Protein AF-A0ABD1BGS8-F1 (afdb_monomer_lite)

Sequence (161 aa):
MELYRPSTEPATRSVSCGDFNLKSGRPKILPQASLSHQVKPFDIGKDIVKVYPKKGEIWALYKSGDSTKEEHDIVEVKEDYSNGEVLKAVALTAKGSSSLFMIQRKQGSNEGVIDIPKAEMSRFSHQIPAVKHEKRTTRLVEGGYWELDPEAIPCRTIVLD

pLDDT: mean 77.56, std 18.52, range [29.41, 95.0]

Structure (mmCIF, N/CA/C/O backbone):
data_AF-A0ABD1BGS8-F1
#
_entry.id   AF-A0ABD1BGS8-F1
#
loop_
_atom_site.group_PDB
_atom_site.id
_atom_site.type_symbol
_atom_site.label_atom_id
_atom_site.label_alt_id
_atom_site.label_comp_id
_atom_site.label_asym_id
_atom_site.label_entity_id
_atom_site.label_seq_id
_atom_site.pdbx_PDB_ins_code
_atom_site.Cartn_x
_atom_site.Cartn_y
_atom_site.Cartn_z
_atom_site.occupancy
_atom_site.B_iso_or_equiv
_atom_site.auth_seq_id
_atom_site.auth_comp_id
_atom_site.auth_asym_id
_atom_site.auth_atom_id
_atom_site.pdbx_PDB_model_num
ATOM 1 N N . MET A 1 1 ? 1.491 37.331 -18.568 1.00 37.12 1 MET A N 1
ATOM 2 C CA . MET A 1 1 ? 1.825 36.285 -17.581 1.00 37.12 1 MET A CA 1
ATOM 3 C C . MET A 1 1 ? 0.582 36.074 -16.743 1.00 37.12 1 MET A C 1
ATOM 5 O O . MET A 1 1 ? 0.297 36.908 -15.896 1.00 37.12 1 MET A O 1
ATOM 9 N N . GLU A 1 2 ? -0.216 35.055 -17.051 1.00 33.78 2 GLU A N 1
ATOM 10 C CA . GLU A 1 2 ? -1.368 34.718 -16.213 1.00 33.78 2 GLU A CA 1
ATOM 11 C C . GLU A 1 2 ? -0.895 33.840 -15.058 1.00 33.78 2 GLU A C 1
ATOM 13 O O . GLU A 1 2 ? -0.422 32.722 -15.254 1.00 33.78 2 GLU A O 1
ATOM 18 N N . LEU A 1 3 ? -0.967 34.391 -13.850 1.00 35.03 3 LEU A N 1
ATOM 19 C CA . LEU A 1 3 ? -0.719 33.665 -12.615 1.00 35.03 3 LEU A CA 1
ATOM 20 C C . LEU A 1 3 ? -1.985 32.867 -12.296 1.00 35.03 3 LEU A C 1
ATOM 22 O O . LEU A 1 3 ? -2.954 33.414 -11.768 1.00 35.03 3 LEU A O 1
ATOM 26 N N . TYR A 1 4 ? -1.996 31.582 -12.651 1.00 33.06 4 TYR A N 1
ATOM 27 C CA . TYR A 1 4 ? -3.046 30.671 -12.203 1.00 33.06 4 TYR A CA 1
ATOM 28 C C . TYR A 1 4 ? -3.023 30.598 -10.673 1.00 33.06 4 TYR A C 1
ATOM 30 O O . TYR A 1 4 ? -1.991 30.316 -10.063 1.00 33.06 4 TYR A O 1
ATOM 38 N N . ARG A 1 5 ? -4.171 30.881 -10.053 1.00 37.28 5 ARG A N 1
ATOM 39 C CA . ARG A 1 5 ? -4.361 30.727 -8.609 1.00 37.28 5 ARG A CA 1
ATOM 40 C C . ARG A 1 5 ? -4.265 29.241 -8.239 1.00 37.28 5 ARG A C 1
ATOM 42 O O . ARG A 1 5 ? -4.808 28.416 -8.978 1.00 37.28 5 ARG A O 1
ATOM 49 N N . PRO A 1 6 ? -3.631 28.883 -7.109 1.00 39.41 6 PRO A N 1
ATOM 50 C CA . PRO A 1 6 ? -3.681 27.518 -6.610 1.00 39.41 6 PRO A CA 1
ATOM 51 C C . PRO A 1 6 ? -5.138 27.149 -6.307 1.00 39.41 6 PRO A C 1
ATOM 53 O O . PRO A 1 6 ? -5.847 27.884 -5.615 1.00 39.41 6 PRO A O 1
ATOM 56 N N . SER A 1 7 ? -5.587 26.023 -6.866 1.00 39.41 7 SER A N 1
ATOM 57 C CA . SER A 1 7 ? -6.892 25.431 -6.567 1.00 39.41 7 SER A CA 1
ATOM 58 C C . SER A 1 7 ? -7.011 25.241 -5.055 1.00 39.41 7 SER A C 1
ATOM 60 O O . SER A 1 7 ? -6.258 24.469 -4.470 1.00 39.41 7 SER A O 1
ATOM 62 N N . THR A 1 8 ? -7.925 25.978 -4.424 1.00 45.88 8 THR A N 1
ATOM 63 C CA . THR A 1 8 ? -8.183 25.932 -2.973 1.00 45.88 8 THR A CA 1
ATOM 64 C C . THR A 1 8 ? -9.209 24.854 -2.604 1.00 45.88 8 THR A C 1
ATOM 66 O O . THR A 1 8 ? -9.662 24.793 -1.467 1.00 45.88 8 THR A O 1
ATOM 69 N N . GLU A 1 9 ? -9.585 23.989 -3.547 1.00 43.59 9 GLU A N 1
ATOM 70 C CA . GLU A 1 9 ? -10.425 22.833 -3.248 1.00 43.59 9 GLU A CA 1
ATOM 71 C C . GLU A 1 9 ? -9.575 21.773 -2.534 1.00 43.59 9 GLU A C 1
ATOM 73 O O . GLU A 1 9 ? -8.585 21.306 -3.113 1.00 43.59 9 GLU A O 1
ATOM 78 N N . PRO A 1 10 ? -9.910 21.369 -1.293 1.00 43.88 10 PRO A N 1
ATOM 79 C CA . PRO A 1 10 ? -9.274 20.216 -0.686 1.00 43.88 10 PRO A CA 1
ATOM 80 C C . PRO A 1 10 ? -9.630 19.008 -1.548 1.00 43.88 10 PRO A C 1
ATOM 82 O O . PRO A 1 10 ? -10.760 18.523 -1.522 1.00 43.88 10 PRO A O 1
ATOM 85 N N . ALA A 1 11 ? -8.670 18.528 -2.339 1.00 50.03 11 ALA A N 1
ATOM 86 C CA . ALA A 1 11 ? -8.798 17.254 -3.022 1.00 50.03 11 ALA A CA 1
ATOM 87 C C . ALA A 1 11 ? -9.062 16.196 -1.944 1.00 50.03 11 ALA A C 1
ATOM 89 O O . ALA A 1 11 ? -8.159 15.811 -1.197 1.00 50.03 11 ALA A O 1
ATOM 90 N N . THR A 1 12 ? -10.317 15.766 -1.815 1.00 57.59 12 THR A N 1
ATOM 91 C CA . THR A 1 12 ? -10.708 14.678 -0.921 1.00 57.59 12 THR A CA 1
ATOM 92 C C . THR A 1 12 ? -10.207 13.388 -1.555 1.00 57.59 12 THR A C 1
ATOM 94 O O . THR A 1 12 ? -10.921 12.676 -2.255 1.00 57.59 12 THR A O 1
ATOM 97 N N . ARG A 1 13 ? -8.907 13.127 -1.387 1.00 67.50 13 ARG A N 1
ATOM 98 C CA . ARG A 1 13 ? -8.281 11.890 -1.845 1.00 67.50 13 ARG A CA 1
ATOM 99 C C . ARG A 1 13 ? -8.977 10.723 -1.156 1.00 67.50 13 ARG A C 1
ATOM 101 O O . ARG A 1 13 ? -9.227 10.760 0.050 1.00 67.50 13 ARG A O 1
ATOM 108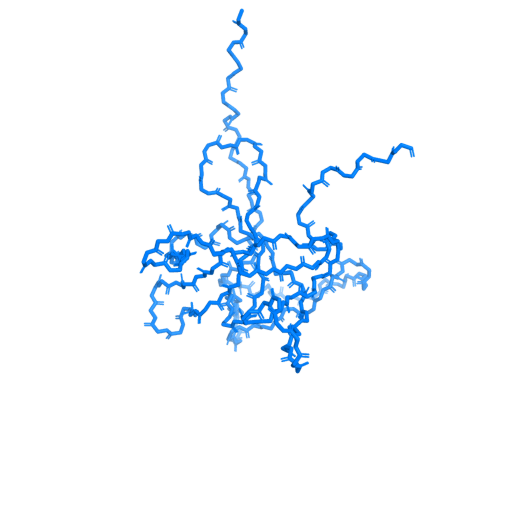 N N . SER A 1 14 ? -9.303 9.699 -1.938 1.00 71.19 14 SER A N 1
ATOM 109 C CA . SER A 1 14 ? -9.868 8.470 -1.388 1.00 71.19 14 SER A CA 1
ATOM 110 C C . SER A 1 14 ? -8.853 7.826 -0.443 1.00 71.19 14 SER A C 1
ATOM 112 O O . SER A 1 14 ? -7.660 7.796 -0.736 1.00 71.19 14 SER A O 1
ATOM 114 N N . VAL A 1 15 ? -9.326 7.346 0.707 1.00 82.44 15 VAL A N 1
ATOM 115 C CA . VAL A 1 15 ? -8.482 6.650 1.684 1.00 82.44 15 VAL A CA 1
ATOM 116 C C . VAL A 1 15 ? -8.335 5.196 1.251 1.00 82.44 15 VAL A C 1
ATOM 118 O O . VAL A 1 15 ? -9.323 4.463 1.210 1.00 82.44 15 VAL A O 1
ATOM 121 N N . SER A 1 16 ? -7.107 4.784 0.952 1.00 87.88 16 SER A N 1
ATOM 122 C CA . SER A 1 16 ? -6.820 3.460 0.379 1.00 87.88 16 SER A CA 1
ATOM 123 C C . SER A 1 16 ? -6.238 2.466 1.381 1.00 87.88 16 SER A C 1
ATOM 125 O O . SER A 1 16 ? -6.284 1.257 1.162 1.00 87.88 16 SER A O 1
ATOM 127 N N . CYS A 1 17 ? -5.727 2.962 2.506 1.00 90.50 17 CYS A N 1
ATOM 128 C CA . CYS A 1 17 ? -5.262 2.170 3.636 1.00 90.50 17 CYS A CA 1
ATOM 129 C C . CYS A 1 17 ? -5.507 2.931 4.949 1.00 90.50 17 CYS A C 1
ATOM 131 O O . CYS A 1 17 ? -5.553 4.161 4.956 1.00 90.50 17 CYS A O 1
ATOM 133 N N . GLY A 1 18 ? -5.666 2.203 6.050 1.00 91.50 18 GLY A N 1
ATOM 134 C CA . GLY A 1 18 ? -6.004 2.722 7.369 1.00 91.50 18 GLY A CA 1
ATOM 135 C C . GLY A 1 18 ? -6.950 1.795 8.131 1.00 91.50 18 GLY A C 1
ATOM 136 O O . GLY A 1 18 ? -7.105 0.613 7.805 1.00 91.50 18 GLY A O 1
ATOM 137 N N . ASP A 1 19 ? -7.603 2.360 9.142 1.00 92.19 19 ASP A N 1
ATOM 138 C CA . ASP A 1 19 ? -8.620 1.679 9.938 1.00 92.19 19 ASP A CA 1
ATOM 139 C C . ASP A 1 19 ? -10.012 1.986 9.371 1.00 92.19 19 ASP A C 1
ATOM 141 O O . ASP A 1 19 ? -10.473 3.130 9.364 1.00 92.19 19 ASP A O 1
ATOM 145 N N . PHE A 1 20 ? -10.698 0.951 8.893 1.00 90.94 20 PHE A N 1
ATOM 146 C CA . PHE A 1 20 ? -12.017 1.056 8.280 1.00 90.94 20 PHE A CA 1
ATOM 147 C C . PHE A 1 20 ? -13.085 0.539 9.240 1.00 90.94 20 PHE A C 1
ATOM 149 O O . PHE A 1 20 ? -13.089 -0.636 9.605 1.00 90.94 20 PHE A O 1
ATOM 156 N N . ASN A 1 21 ? -14.026 1.406 9.616 1.00 91.81 21 ASN A N 1
ATOM 157 C CA . ASN A 1 21 ? -15.198 1.000 10.389 1.00 91.81 21 ASN A CA 1
ATOM 158 C C . ASN A 1 21 ? -16.185 0.245 9.493 1.00 91.81 21 ASN A C 1
ATOM 160 O O . ASN A 1 21 ? -16.603 0.744 8.442 1.00 91.81 21 ASN A O 1
ATOM 164 N N . LEU A 1 22 ? -16.596 -0.941 9.930 1.00 87.81 22 LEU A N 1
ATOM 165 C CA . LEU A 1 22 ? -17.638 -1.711 9.271 1.00 87.81 22 LEU A CA 1
ATOM 166 C C . LEU A 1 22 ? -18.989 -1.046 9.522 1.00 87.81 22 LEU A C 1
ATOM 168 O O . LEU A 1 22 ? -19.406 -0.829 10.659 1.00 87.81 22 LEU A O 1
ATOM 172 N N . LYS A 1 23 ? -19.702 -0.724 8.441 1.00 86.44 23 LYS A N 1
ATOM 173 C CA . LYS A 1 23 ? -21.089 -0.274 8.556 1.00 86.44 23 LYS A CA 1
ATOM 174 C C . LYS A 1 23 ? -21.969 -1.467 8.909 1.00 86.44 23 LYS A C 1
ATOM 176 O O . LYS A 1 23 ? -21.911 -2.500 8.245 1.00 86.44 23 LYS A O 1
ATOM 181 N N . SER A 1 24 ? -22.818 -1.298 9.917 1.00 82.75 24 SER A N 1
ATOM 182 C CA . SER A 1 24 ? -23.880 -2.254 10.210 1.00 82.75 24 SER A CA 1
ATOM 183 C C . SER A 1 24 ? -24.943 -2.223 9.106 1.00 82.75 24 SER A C 1
ATOM 185 O O . SER A 1 24 ? -25.241 -1.177 8.526 1.00 82.75 24 SER A O 1
ATOM 187 N N . GLY A 1 25 ? -25.514 -3.386 8.792 1.00 84.06 25 GLY A N 1
ATOM 188 C CA . GLY A 1 25 ? -26.570 -3.524 7.789 1.00 84.06 25 GLY A CA 1
ATOM 189 C C . GLY A 1 25 ? -26.207 -4.466 6.645 1.00 84.06 25 GLY A C 1
ATOM 190 O O . GLY A 1 25 ? -25.294 -5.283 6.744 1.00 84.06 25 GLY A O 1
ATOM 191 N N . ARG A 1 26 ? -26.982 -4.392 5.557 1.00 85.62 26 ARG A N 1
ATOM 192 C CA . ARG A 1 26 ? -26.792 -5.269 4.396 1.00 85.62 26 ARG A CA 1
ATOM 193 C C . ARG A 1 26 ? -25.580 -4.811 3.575 1.00 85.62 26 ARG A C 1
ATOM 195 O O . ARG A 1 26 ? -25.499 -3.620 3.268 1.00 85.62 26 ARG A O 1
ATOM 202 N N . PRO A 1 27 ? -24.671 -5.724 3.187 1.00 85.50 27 PRO A N 1
ATOM 203 C CA . PRO A 1 27 ? -23.541 -5.369 2.343 1.00 85.50 27 PRO A CA 1
ATOM 204 C C . PRO A 1 27 ? -24.030 -4.879 0.978 1.00 85.50 27 PRO A C 1
ATOM 206 O O . PRO A 1 27 ? -24.986 -5.413 0.410 1.00 85.50 27 PRO A O 1
ATOM 209 N N . LYS A 1 28 ? -23.355 -3.861 0.439 1.00 88.81 28 LYS A N 1
ATOM 210 C CA . LYS A 1 28 ? -23.559 -3.442 -0.947 1.00 88.81 28 LYS A CA 1
ATOM 211 C C . LYS A 1 28 ? -22.896 -4.469 -1.858 1.00 88.81 28 LYS A C 1
ATOM 213 O O . LYS A 1 28 ? -21.695 -4.695 -1.754 1.00 88.81 28 LYS A O 1
ATOM 218 N N . ILE A 1 29 ? -23.673 -5.057 -2.760 1.00 89.06 29 ILE A N 1
ATOM 219 C CA . ILE A 1 29 ? -23.141 -5.952 -3.786 1.00 89.06 29 ILE A CA 1
ATOM 220 C C . ILE A 1 29 ? -22.606 -5.096 -4.933 1.00 89.06 29 ILE A C 1
ATOM 222 O O . ILE A 1 29 ? -23.324 -4.247 -5.463 1.00 89.06 29 ILE A O 1
ATOM 226 N N . LEU A 1 30 ? -21.336 -5.294 -5.277 1.00 88.19 30 LEU A N 1
ATOM 227 C CA . LEU A 1 30 ? -20.686 -4.645 -6.411 1.00 88.19 30 LEU A CA 1
ATOM 228 C C . LEU A 1 30 ? -20.492 -5.664 -7.543 1.00 88.19 30 LEU A C 1
ATOM 230 O O . LEU A 1 30 ? -20.261 -6.841 -7.254 1.00 88.19 30 LEU A O 1
ATOM 234 N N . PRO A 1 31 ? -20.573 -5.244 -8.817 1.00 91.06 31 PRO A N 1
ATOM 235 C CA . PRO A 1 31 ? -20.186 -6.093 -9.937 1.00 91.06 31 PRO A CA 1
ATOM 236 C C . PRO A 1 31 ? -18.715 -6.501 -9.825 1.00 91.06 31 PRO A C 1
ATOM 238 O O . PRO A 1 31 ? -17.874 -5.694 -9.435 1.00 91.06 31 PRO A O 1
ATOM 241 N N . GLN A 1 32 ? -18.388 -7.726 -10.239 1.00 85.06 32 GLN A N 1
ATOM 242 C CA . GLN A 1 32 ? -17.004 -8.211 -10.235 1.00 85.06 32 GLN A CA 1
ATOM 243 C C . GLN A 1 32 ? -16.079 -7.318 -11.077 1.00 85.06 32 GLN A C 1
ATOM 245 O O . GLN A 1 32 ? -14.968 -7.033 -10.656 1.00 85.06 32 GLN A O 1
ATOM 250 N N . ALA A 1 33 ? -16.567 -6.808 -12.212 1.00 85.25 33 ALA A N 1
ATOM 251 C CA . ALA A 1 33 ? -15.819 -5.899 -13.083 1.00 85.25 33 ALA A CA 1
ATOM 252 C C . ALA A 1 33 ? -15.493 -4.534 -12.441 1.00 85.25 33 ALA A C 1
ATOM 254 O O . ALA A 1 33 ? -14.729 -3.761 -13.002 1.00 85.25 33 ALA A O 1
ATOM 255 N N . SER A 1 34 ? -16.077 -4.209 -11.282 1.00 83.31 34 SER A N 1
ATOM 256 C CA . SER A 1 34 ? -15.755 -2.993 -10.524 1.00 83.31 34 SER A CA 1
ATOM 257 C C . SER A 1 34 ? -14.616 -3.194 -9.517 1.00 83.31 34 SER A C 1
ATOM 259 O O . SER A 1 34 ? -14.281 -2.257 -8.797 1.00 83.31 34 SER A O 1
ATOM 261 N N . LEU A 1 35 ? -14.059 -4.405 -9.419 1.00 81.75 35 LEU A N 1
ATOM 262 C CA . LEU A 1 35 ? -13.000 -4.767 -8.482 1.00 81.75 35 LEU A CA 1
ATOM 263 C C . LEU A 1 35 ? -11.783 -5.253 -9.272 1.00 81.75 35 LEU A C 1
ATOM 265 O O . LEU A 1 35 ? -11.904 -6.176 -10.070 1.00 81.75 35 LEU A O 1
ATOM 269 N N . SER A 1 36 ? -10.610 -4.670 -9.025 1.00 78.31 36 SER A N 1
ATOM 270 C CA . SER A 1 36 ? -9.364 -5.133 -9.651 1.00 78.31 36 SER A CA 1
ATOM 271 C C . SER A 1 36 ? -8.790 -6.353 -8.931 1.00 78.31 36 SER A C 1
ATOM 273 O O . SER A 1 36 ? -8.413 -7.340 -9.554 1.00 78.31 36 SER A O 1
ATOM 275 N N . HIS A 1 37 ? -8.750 -6.320 -7.598 1.00 84.88 37 HIS A N 1
ATOM 276 C CA . HIS A 1 37 ? -8.225 -7.408 -6.780 1.00 84.88 37 HIS A CA 1
ATOM 277 C C . HIS A 1 37 ? -8.810 -7.396 -5.364 1.00 84.88 37 HIS A C 1
ATOM 279 O O . HIS A 1 37 ? -9.380 -6.409 -4.896 1.00 84.88 37 HIS A O 1
ATOM 285 N N . GLN A 1 38 ? -8.653 -8.518 -4.663 1.00 86.00 38 GLN A N 1
ATOM 286 C CA . GLN A 1 38 ? -9.004 -8.629 -3.253 1.00 86.00 38 GLN A CA 1
ATOM 287 C C . GLN A 1 38 ? -7.837 -8.162 -2.377 1.00 86.00 38 GLN A C 1
ATOM 289 O O . GLN A 1 38 ? -6.762 -8.765 -2.393 1.00 86.00 38 GLN A O 1
ATOM 294 N N . VAL A 1 39 ? -8.071 -7.139 -1.555 1.00 85.62 39 VAL A N 1
ATOM 295 C CA . VAL A 1 39 ? -7.105 -6.693 -0.543 1.00 85.62 39 VAL A CA 1
ATOM 296 C C . VAL A 1 39 ? -7.065 -7.662 0.638 1.00 85.62 39 VAL A C 1
ATOM 298 O O . VAL A 1 39 ? -8.095 -8.183 1.078 1.00 85.62 39 VAL A O 1
ATOM 301 N N . LYS A 1 40 ? -5.869 -7.909 1.180 1.00 86.31 40 LYS A N 1
ATOM 302 C CA . LYS A 1 40 ? -5.689 -8.750 2.370 1.00 86.31 40 LYS A CA 1
ATOM 303 C C . LYS A 1 40 ? -5.585 -7.859 3.605 1.00 86.31 40 LYS A C 1
ATOM 305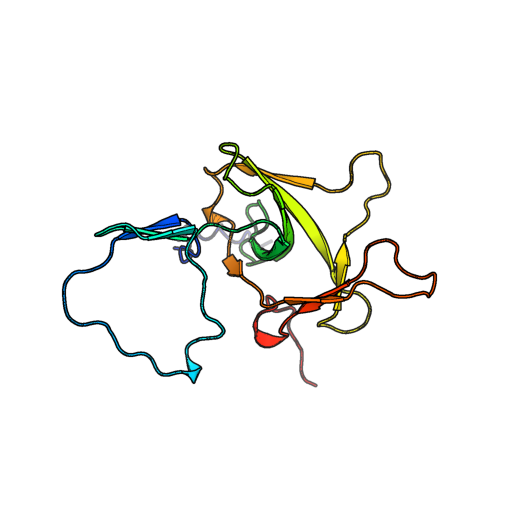 O O . LYS A 1 40 ? -4.532 -7.241 3.780 1.00 86.31 40 LYS A O 1
ATOM 310 N N . PRO A 1 41 ? -6.589 -7.827 4.495 1.00 87.00 41 PRO A N 1
ATOM 311 C CA . PRO A 1 41 ? -6.518 -7.001 5.693 1.00 87.00 41 PRO A CA 1
ATOM 312 C C . PRO A 1 41 ? -5.321 -7.394 6.560 1.00 87.00 41 PRO A C 1
ATOM 314 O O . PRO A 1 41 ? -4.874 -8.545 6.570 1.00 87.00 41 PRO A O 1
ATOM 317 N N . PHE A 1 42 ? -4.749 -6.406 7.234 1.00 86.06 42 PHE A N 1
ATOM 318 C CA . PHE A 1 42 ? -3.720 -6.602 8.246 1.00 86.06 42 PHE A CA 1
ATOM 319 C C . PHE A 1 42 ? -4.315 -7.270 9.488 1.00 86.06 42 PHE A C 1
ATOM 321 O O . PHE A 1 42 ? -3.733 -8.208 10.017 1.00 86.06 42 PHE A O 1
ATOM 328 N N . ASP A 1 43 ? -5.498 -6.814 9.898 1.00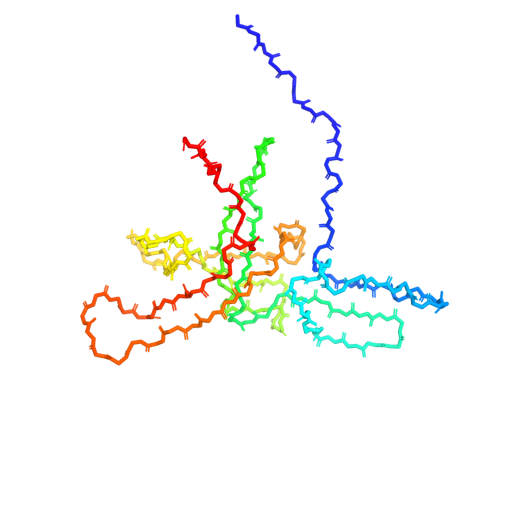 87.25 43 ASP A N 1
ATOM 329 C CA . ASP A 1 43 ? -6.225 -7.306 11.064 1.00 87.25 43 ASP A CA 1
ATOM 330 C C . ASP A 1 43 ? -7.737 -7.141 10.837 1.00 87.25 43 ASP A C 1
ATOM 332 O O . ASP A 1 43 ? -8.176 -6.182 10.192 1.00 87.25 43 ASP A O 1
ATOM 336 N N . ILE A 1 44 ? -8.530 -8.084 11.345 1.00 87.62 44 ILE A N 1
ATOM 337 C CA . ILE A 1 44 ? -9.994 -8.070 11.266 1.00 87.62 44 ILE A CA 1
ATOM 338 C C . ILE A 1 44 ? -10.527 -8.147 12.694 1.00 87.62 44 ILE A C 1
ATOM 340 O O . ILE A 1 44 ? -10.535 -9.207 13.317 1.00 87.62 44 ILE A O 1
ATOM 344 N N . GLY A 1 45 ? -10.986 -7.007 13.202 1.00 87.12 45 GLY A N 1
ATOM 345 C CA . GLY A 1 45 ? -11.723 -6.918 14.452 1.00 87.12 45 GLY A CA 1
ATOM 346 C C . GLY A 1 45 ? -13.226 -7.106 14.249 1.00 87.12 45 GLY A C 1
ATOM 347 O O . GLY A 1 45 ? -13.712 -7.335 13.143 1.00 87.12 45 GLY A O 1
ATOM 348 N N . LYS A 1 46 ? -13.981 -6.962 15.343 1.00 86.00 46 LYS A N 1
ATOM 349 C CA . LYS A 1 46 ? -15.446 -7.088 15.334 1.00 86.00 46 LYS A CA 1
ATOM 350 C C . LYS A 1 46 ? -16.125 -6.041 14.440 1.00 86.00 46 LYS A C 1
ATOM 352 O O . LYS A 1 46 ? -16.975 -6.395 13.634 1.00 86.00 46 LYS A O 1
ATOM 357 N N . ASP A 1 47 ? -15.717 -4.780 14.580 1.00 89.38 47 ASP A N 1
ATOM 358 C CA . ASP A 1 47 ? -16.339 -3.631 13.904 1.00 89.38 47 ASP A CA 1
ATOM 359 C C . ASP A 1 47 ? -15.325 -2.804 13.088 1.00 89.38 47 ASP A C 1
ATOM 361 O O . ASP A 1 47 ? -15.685 -1.810 12.462 1.00 89.38 47 ASP A O 1
ATOM 365 N N . ILE A 1 48 ? -14.049 -3.206 13.085 1.00 92.50 48 ILE A N 1
ATOM 366 C CA . ILE A 1 48 ? -12.949 -2.490 12.429 1.00 92.50 48 ILE A CA 1
ATOM 367 C C . ILE A 1 48 ? -12.142 -3.473 11.586 1.00 92.50 48 ILE A C 1
ATOM 369 O O . ILE A 1 48 ? -11.721 -4.519 12.076 1.00 92.50 48 ILE A O 1
ATOM 373 N N . VAL A 1 49 ? -11.872 -3.102 10.338 1.00 91.44 49 VAL A N 1
ATOM 374 C CA . VAL A 1 49 ? -10.930 -3.790 9.454 1.00 91.44 49 VAL A CA 1
ATOM 375 C C . VAL A 1 49 ? -9.730 -2.884 9.242 1.00 91.44 49 VAL A C 1
ATOM 377 O O . VAL A 1 49 ? -9.875 -1.748 8.798 1.00 91.44 49 VAL A O 1
ATOM 380 N N . LYS A 1 50 ? -8.537 -3.389 9.543 1.00 92.00 50 LYS A N 1
ATOM 381 C CA . LYS A 1 50 ? -7.289 -2.656 9.338 1.00 92.00 50 LYS A CA 1
ATOM 382 C C . LYS A 1 50 ? -6.679 -3.084 8.017 1.00 92.00 50 LYS A C 1
ATOM 384 O O . LYS A 1 50 ? -6.352 -4.259 7.845 1.00 92.00 50 LYS A O 1
ATOM 389 N N . VAL A 1 51 ? -6.503 -2.156 7.087 1.00 92.19 51 VAL A N 1
ATOM 390 C CA . VAL A 1 51 ? -5.837 -2.414 5.804 1.00 92.19 51 VAL A CA 1
ATOM 391 C C . VAL A 1 51 ? -4.595 -1.547 5.760 1.00 92.19 51 VAL A C 1
ATOM 393 O O . VAL A 1 51 ? -4.699 -0.337 5.625 1.00 92.19 51 VAL A O 1
ATOM 396 N N . TYR A 1 52 ? -3.424 -2.160 5.885 1.00 93.31 52 TYR A N 1
ATOM 397 C CA . TYR A 1 52 ? -2.136 -1.475 5.830 1.00 93.31 52 TYR A CA 1
ATOM 398 C C . TYR A 1 52 ? -1.264 -2.115 4.753 1.00 93.31 52 TYR A C 1
ATOM 400 O O . TYR A 1 52 ? -1.351 -3.338 4.597 1.00 93.31 52 TYR A O 1
ATOM 408 N N . PRO A 1 53 ? -0.428 -1.331 4.047 1.00 94.62 53 PRO A N 1
ATOM 409 C CA . PRO A 1 53 ? 0.562 -1.883 3.134 1.00 94.62 53 PRO A CA 1
ATOM 410 C C . PRO A 1 53 ? 1.478 -2.866 3.868 1.00 94.62 53 PRO A C 1
ATOM 412 O O . PRO A 1 53 ? 1.897 -2.607 4.999 1.00 94.62 53 PRO A O 1
ATOM 415 N N . LYS A 1 54 ? 1.790 -3.987 3.222 1.00 94.44 54 LYS A N 1
ATOM 416 C CA . LYS A 1 54 ? 2.607 -5.072 3.781 1.00 94.44 54 LYS A CA 1
ATOM 417 C C . LYS A 1 54 ? 3.920 -5.215 3.037 1.00 94.44 54 LYS A C 1
ATOM 419 O O . LYS A 1 54 ? 4.017 -4.904 1.850 1.00 94.44 54 LYS A O 1
ATOM 424 N N . LYS A 1 55 ? 4.929 -5.756 3.721 1.00 93.56 55 LYS A N 1
ATOM 425 C CA . LYS A 1 55 ? 6.223 -6.072 3.108 1.00 93.56 55 LYS A CA 1
ATOM 426 C C . LYS A 1 55 ? 6.064 -6.902 1.825 1.00 93.56 55 LYS A C 1
ATOM 428 O O . LYS A 1 55 ? 5.419 -7.948 1.821 1.00 93.56 55 LYS A O 1
ATOM 433 N N . GLY A 1 56 ? 6.721 -6.451 0.759 1.00 91.75 56 GLY A N 1
ATOM 434 C CA . GLY A 1 56 ? 6.739 -7.064 -0.569 1.00 91.75 56 GLY A CA 1
ATOM 435 C C . GLY A 1 56 ? 5.611 -6.616 -1.501 1.00 91.75 56 GLY A C 1
ATOM 436 O O . GLY A 1 56 ? 5.654 -6.947 -2.685 1.00 91.75 56 GLY A O 1
ATOM 437 N N . GLU A 1 57 ? 4.620 -5.869 -1.008 1.00 94.75 57 GLU A N 1
ATOM 438 C CA . GLU A 1 57 ? 3.565 -5.315 -1.855 1.00 94.75 57 GLU A CA 1
ATOM 439 C C . GLU A 1 57 ? 4.065 -4.125 -2.676 1.00 94.75 57 GLU A C 1
ATOM 441 O O . GLU A 1 57 ? 4.947 -3.372 -2.249 1.00 94.75 57 GLU A O 1
ATOM 446 N N . ILE A 1 58 ? 3.453 -3.946 -3.849 1.00 94.62 58 ILE A N 1
ATOM 447 C CA . ILE A 1 58 ? 3.708 -2.821 -4.744 1.00 94.62 58 ILE A CA 1
ATOM 448 C C . ILE A 1 58 ? 2.557 -1.835 -4.634 1.00 94.62 58 ILE A C 1
ATOM 450 O O . ILE A 1 58 ? 1.390 -2.224 -4.685 1.00 94.62 58 ILE A O 1
ATOM 454 N N . TRP A 1 59 ? 2.892 -0.561 -4.475 1.00 94.56 59 TRP A N 1
ATOM 455 C CA . TRP A 1 59 ? 1.920 0.498 -4.253 1.00 94.56 59 TRP A CA 1
ATOM 456 C C . TRP A 1 59 ? 2.190 1.694 -5.156 1.00 94.56 59 TRP A C 1
ATOM 458 O O . TRP A 1 59 ? 3.337 2.098 -5.357 1.00 94.56 59 TRP A O 1
ATOM 468 N N . ALA A 1 60 ? 1.108 2.284 -5.656 1.00 92.62 60 ALA A N 1
ATOM 469 C CA . ALA A 1 60 ? 1.117 3.636 -6.181 1.00 92.62 60 ALA A CA 1
ATOM 470 C C . ALA A 1 60 ? 1.118 4.615 -5.001 1.00 92.62 60 ALA A C 1
ATOM 472 O O . ALA A 1 60 ? 0.219 4.588 -4.155 1.00 92.62 60 ALA A O 1
ATOM 473 N N . LEU A 1 61 ? 2.117 5.488 -4.949 1.00 91.31 61 LEU A N 1
ATOM 474 C CA . LEU A 1 61 ? 2.307 6.469 -3.892 1.00 91.31 61 LEU A CA 1
ATOM 475 C C . LEU A 1 61 ? 2.264 7.873 -4.489 1.00 91.31 61 LEU A C 1
ATOM 477 O O . LEU A 1 61 ? 3.059 8.194 -5.366 1.00 91.31 61 LEU A O 1
ATOM 481 N N . TYR A 1 62 ? 1.379 8.734 -3.998 1.00 87.56 62 TYR A N 1
ATOM 482 C CA . TYR A 1 62 ? 1.399 10.147 -4.355 1.00 87.56 62 TYR A CA 1
ATOM 483 C C . TYR A 1 62 ? 2.751 10.766 -3.980 1.00 87.56 62 TYR A C 1
ATOM 485 O O . TYR A 1 62 ? 3.246 10.624 -2.846 1.00 87.56 62 TYR A O 1
ATOM 493 N N . LYS A 1 63 ? 3.345 11.484 -4.938 1.00 81.81 63 LYS A N 1
ATOM 494 C CA . LYS A 1 63 ? 4.543 12.281 -4.676 1.00 81.81 63 LYS A CA 1
ATOM 495 C C . LYS A 1 63 ? 4.234 13.355 -3.634 1.00 81.81 63 LYS A C 1
ATOM 497 O O . LYS A 1 63 ? 3.152 13.939 -3.623 1.00 81.81 63 LYS A O 1
ATOM 502 N N . SER A 1 64 ? 5.190 13.602 -2.743 1.00 70.44 64 SER A N 1
ATOM 503 C CA . SER A 1 64 ? 5.091 14.696 -1.775 1.00 70.44 64 SER A CA 1
ATOM 504 C C . SER A 1 64 ? 5.361 16.026 -2.493 1.00 70.44 64 SER A C 1
ATOM 506 O O . SER A 1 64 ? 6.429 16.178 -3.087 1.00 70.44 64 SER A O 1
ATOM 508 N N . GLY A 1 65 ? 4.398 16.955 -2.491 1.00 64.12 65 GLY A N 1
ATOM 509 C CA . GLY A 1 65 ? 4.535 18.298 -3.073 1.00 64.12 65 GLY A CA 1
ATOM 510 C C . GLY A 1 65 ? 3.217 18.935 -3.543 1.00 64.12 65 GLY A C 1
ATOM 511 O O . GLY A 1 65 ? 2.207 18.252 -3.705 1.00 64.12 65 GLY A O 1
ATOM 512 N N . ASP A 1 66 ? 3.252 20.247 -3.810 1.00 46.91 66 ASP A N 1
ATOM 513 C CA . ASP A 1 66 ? 2.125 21.096 -4.258 1.00 46.91 66 ASP A CA 1
ATOM 514 C C . ASP A 1 66 ? 1.721 20.880 -5.730 1.00 46.91 66 ASP A C 1
ATOM 516 O O . ASP A 1 66 ? 1.124 21.752 -6.372 1.00 46.91 66 ASP A O 1
ATOM 520 N N . SER A 1 67 ? 2.071 19.738 -6.329 1.00 49.12 67 SER A N 1
ATOM 521 C CA . SER A 1 67 ? 1.680 19.477 -7.706 1.00 49.12 67 SER A CA 1
ATOM 522 C C . SER A 1 67 ? 0.187 19.168 -7.755 1.00 49.12 67 SER A C 1
ATOM 524 O O . SER A 1 67 ? -0.271 18.120 -7.312 1.00 49.12 67 SER A O 1
ATOM 526 N N . THR A 1 68 ? -0.566 20.056 -8.400 1.00 51.16 68 THR A N 1
ATOM 527 C CA . THR A 1 68 ? -1.952 19.833 -8.850 1.00 51.16 68 THR A CA 1
ATOM 528 C C . THR A 1 68 ? -2.088 18.662 -9.833 1.00 51.16 68 THR A C 1
ATOM 530 O O . THR A 1 68 ? -3.192 18.334 -10.258 1.00 51.16 68 THR A O 1
ATOM 533 N N . LYS A 1 69 ? -0.971 18.027 -10.208 1.00 55.34 69 LYS A N 1
ATOM 534 C CA . LYS A 1 69 ? -0.912 16.799 -10.995 1.00 55.34 69 LYS A CA 1
ATOM 535 C C . LYS A 1 69 ? -0.822 15.602 -10.052 1.00 55.34 69 LYS A C 1
ATOM 537 O O . LYS A 1 69 ? 0.044 15.567 -9.180 1.00 55.34 69 LYS A O 1
ATOM 542 N N . GLU A 1 70 ? -1.697 14.623 -10.259 1.00 65.62 70 GLU A N 1
ATOM 543 C CA . GLU A 1 70 ? -1.722 13.321 -9.579 1.00 65.62 70 GLU A CA 1
ATOM 544 C C . GLU A 1 70 ? -0.521 12.448 -9.996 1.00 65.62 70 GLU A C 1
ATOM 546 O O . GLU A 1 70 ? -0.661 11.363 -10.559 1.00 65.62 70 GLU A O 1
ATOM 551 N N . GLU A 1 71 ? 0.698 12.941 -9.775 1.00 80.38 71 GLU A N 1
ATOM 552 C CA . GLU A 1 71 ? 1.908 12.174 -10.035 1.00 80.38 71 GLU A CA 1
ATOM 553 C C . GLU A 1 71 ? 2.119 11.123 -8.947 1.00 80.38 71 GLU A C 1
ATOM 555 O O . GLU A 1 71 ? 2.056 11.407 -7.746 1.00 80.38 71 GLU A O 1
ATOM 560 N N . HIS A 1 72 ? 2.423 9.909 -9.395 1.00 87.31 72 HIS A N 1
ATOM 561 C CA . HIS A 1 72 ? 2.669 8.772 -8.529 1.00 87.31 72 HIS A CA 1
ATOM 562 C C . HIS A 1 72 ? 4.096 8.259 -8.711 1.00 87.31 72 HIS A C 1
ATOM 564 O O . HIS A 1 72 ? 4.603 8.174 -9.833 1.00 87.31 72 HIS A O 1
ATOM 570 N N . ASP A 1 73 ? 4.715 7.880 -7.601 1.00 89.38 73 ASP A N 1
ATOM 571 C CA . ASP A 1 73 ? 5.818 6.932 -7.590 1.00 89.38 73 ASP A CA 1
ATOM 572 C C . ASP A 1 73 ? 5.244 5.521 -7.446 1.00 89.38 73 ASP A C 1
ATOM 574 O O . ASP A 1 73 ? 4.248 5.305 -6.754 1.00 89.38 73 ASP A O 1
ATOM 578 N N . ILE A 1 74 ? 5.877 4.546 -8.090 1.00 91.50 74 ILE A N 1
ATOM 579 C CA . ILE A 1 74 ? 5.590 3.133 -7.848 1.00 91.50 74 ILE A CA 1
ATOM 580 C C . ILE A 1 74 ? 6.653 2.633 -6.886 1.00 91.50 74 ILE A C 1
ATOM 582 O O . ILE A 1 74 ? 7.845 2.781 -7.160 1.00 91.50 74 ILE A O 1
ATOM 586 N N . VAL A 1 75 ? 6.235 2.065 -5.759 1.00 93.06 75 VAL A N 1
ATOM 587 C CA . VAL A 1 75 ? 7.147 1.660 -4.689 1.00 93.06 75 VAL A CA 1
ATOM 588 C C . VAL A 1 75 ? 6.912 0.218 -4.259 1.00 93.06 75 VAL A C 1
ATOM 590 O O . VAL A 1 75 ? 5.781 -0.259 -4.257 1.00 93.06 75 VAL A O 1
ATOM 593 N N . GLU A 1 76 ? 7.980 -0.468 -3.859 1.00 94.44 76 GLU A N 1
ATOM 594 C CA . GLU A 1 76 ? 7.911 -1.747 -3.146 1.00 94.44 76 GLU A CA 1
ATOM 595 C C . GLU A 1 76 ? 8.102 -1.506 -1.648 1.00 94.44 76 GLU A C 1
ATOM 597 O O . GLU A 1 76 ? 9.083 -0.882 -1.237 1.00 94.44 76 GLU A O 1
ATOM 602 N N . VAL A 1 77 ? 7.209 -2.046 -0.820 1.00 94.69 77 VAL A N 1
ATOM 603 C CA . VAL A 1 77 ? 7.346 -1.997 0.642 1.00 94.69 77 VAL A CA 1
ATOM 604 C C . VAL A 1 77 ? 8.435 -2.973 1.104 1.00 94.69 77 VAL A C 1
ATOM 606 O O . VAL A 1 77 ? 8.342 -4.180 0.879 1.00 94.69 77 VAL A O 1
ATOM 609 N N . LYS A 1 78 ? 9.465 -2.479 1.795 1.00 93.25 78 LYS A N 1
ATOM 610 C CA . LYS A 1 78 ? 10.566 -3.283 2.358 1.00 93.25 78 LYS A CA 1
ATOM 611 C C . LYS A 1 78 ? 10.366 -3.636 3.828 1.00 93.25 78 LYS A C 1
ATOM 613 O O . LYS A 1 78 ? 10.700 -4.752 4.234 1.00 93.25 78 LYS A O 1
ATOM 618 N N . GLU A 1 79 ? 9.811 -2.712 4.600 1.00 94.25 79 GLU A N 1
ATOM 619 C CA . GLU A 1 79 ? 9.454 -2.881 6.011 1.00 94.25 79 GLU A CA 1
ATOM 620 C C . GLU A 1 79 ? 8.093 -2.222 6.218 1.00 94.25 79 GLU A C 1
ATOM 622 O O . GLU A 1 79 ? 7.954 -1.050 5.886 1.00 94.25 79 GLU A O 1
ATOM 627 N N . ASP A 1 80 ? 7.097 -2.963 6.705 1.00 93.50 80 ASP A N 1
ATOM 628 C CA . ASP A 1 80 ? 5.760 -2.433 6.990 1.00 93.50 80 ASP A CA 1
ATOM 629 C C . ASP A 1 80 ? 5.656 -1.872 8.422 1.00 93.50 80 ASP A C 1
ATOM 631 O O . ASP A 1 80 ? 6.633 -1.821 9.170 1.00 93.50 80 ASP A O 1
ATOM 635 N N . TYR A 1 81 ? 4.458 -1.435 8.812 1.00 92.75 81 TYR A N 1
ATOM 636 C CA . TYR A 1 81 ? 4.195 -0.842 10.126 1.00 92.75 81 TYR A CA 1
ATOM 637 C C . TYR A 1 81 ? 4.182 -1.857 11.290 1.00 92.75 81 TYR A C 1
ATOM 639 O O . TYR A 1 81 ? 3.785 -1.498 12.397 1.00 92.75 81 TYR A O 1
ATOM 647 N N . SER A 1 82 ? 4.586 -3.124 11.100 1.00 87.38 82 SER A N 1
ATOM 648 C CA . SER A 1 82 ? 4.554 -4.118 12.187 1.00 87.38 82 SER A CA 1
ATOM 649 C C . SER A 1 82 ? 5.479 -3.767 13.355 1.00 87.38 82 SER A C 1
ATOM 651 O O . SER A 1 82 ? 5.198 -4.135 14.493 1.00 87.38 82 SER A O 1
ATOM 653 N N . ASN A 1 83 ? 6.589 -3.078 13.074 1.00 83.38 83 ASN A N 1
ATOM 654 C CA . ASN A 1 83 ? 7.665 -2.818 14.035 1.00 83.38 83 ASN A CA 1
ATOM 655 C C . ASN A 1 83 ? 7.737 -1.348 14.485 1.00 83.38 83 ASN A C 1
ATOM 657 O O . ASN A 1 83 ? 8.691 -0.969 15.164 1.00 83.38 83 ASN A O 1
ATOM 661 N N . GLY A 1 84 ? 6.769 -0.509 14.105 1.00 87.88 84 GLY A N 1
ATOM 662 C CA . GLY A 1 84 ? 6.750 0.903 14.479 1.00 87.88 84 GLY A CA 1
ATOM 663 C C . GLY A 1 84 ? 5.854 1.769 13.597 1.00 87.88 84 GLY A C 1
ATOM 664 O O . GLY A 1 84 ? 5.012 1.288 12.848 1.00 87.88 84 GLY A O 1
ATOM 665 N N . GLU A 1 85 ? 6.074 3.078 13.680 1.00 91.88 85 GLU A N 1
ATOM 666 C CA . GLU A 1 85 ? 5.248 4.097 13.017 1.00 91.88 85 GLU A CA 1
ATOM 667 C C . GLU A 1 85 ? 5.808 4.546 11.659 1.00 91.88 85 GLU A C 1
ATOM 669 O O . GLU A 1 85 ? 5.316 5.505 11.070 1.00 91.88 85 GLU A O 1
ATOM 674 N N . VAL A 1 86 ? 6.845 3.875 11.154 1.00 93.56 86 VAL A N 1
ATOM 675 C CA . VAL A 1 86 ? 7.497 4.196 9.880 1.00 93.56 86 VAL A CA 1
ATOM 676 C C . VAL A 1 86 ? 7.552 2.943 9.020 1.00 93.56 86 VAL A C 1
ATOM 678 O O . VAL A 1 86 ? 8.071 1.915 9.447 1.00 93.56 86 VAL A O 1
ATOM 681 N N . LEU A 1 87 ? 7.035 3.060 7.802 1.00 95.00 87 LEU A N 1
ATOM 682 C CA . LEU A 1 87 ? 7.146 2.060 6.750 1.00 95.00 87 LEU A CA 1
ATOM 683 C C . LEU A 1 87 ? 8.291 2.468 5.825 1.00 95.00 87 LEU A C 1
ATOM 685 O O . LEU A 1 87 ? 8.380 3.631 5.437 1.00 95.00 87 LEU A O 1
ATOM 689 N N . LYS A 1 88 ? 9.147 1.519 5.447 1.00 94.44 88 LYS A N 1
ATOM 690 C CA . LYS A 1 88 ? 10.228 1.752 4.481 1.00 94.44 88 LYS A CA 1
ATOM 691 C C . LYS A 1 88 ? 9.863 1.173 3.130 1.00 94.44 88 LYS A C 1
ATOM 693 O O . LYS A 1 88 ? 9.546 -0.013 3.033 1.00 94.44 88 LYS A O 1
ATOM 698 N N . ALA A 1 89 ? 9.946 1.981 2.083 1.00 93.75 89 ALA A N 1
ATOM 699 C CA . ALA A 1 89 ? 9.685 1.560 0.712 1.00 93.75 89 ALA A CA 1
ATOM 700 C C . ALA A 1 89 ? 10.855 1.917 -0.208 1.00 93.75 89 ALA A C 1
ATOM 702 O O . ALA A 1 89 ? 11.671 2.764 0.129 1.00 93.75 89 ALA A O 1
ATOM 703 N N . VAL A 1 90 ? 10.948 1.296 -1.380 1.00 91.50 90 VAL A N 1
ATOM 704 C CA . VAL A 1 90 ? 11.918 1.679 -2.418 1.00 91.50 90 VAL A CA 1
ATOM 705 C C . VAL A 1 90 ? 11.196 2.001 -3.712 1.00 91.50 90 VAL A C 1
ATOM 707 O O . VAL A 1 90 ? 10.273 1.289 -4.103 1.00 91.50 90 VAL A O 1
ATOM 710 N N . ALA A 1 91 ? 11.623 3.063 -4.391 1.00 89.62 91 ALA A N 1
ATOM 711 C CA . ALA A 1 91 ? 11.069 3.422 -5.690 1.00 89.62 91 ALA A CA 1
ATOM 712 C C . ALA A 1 91 ? 11.444 2.392 -6.763 1.00 89.62 91 ALA A C 1
ATOM 714 O O . ALA A 1 91 ? 12.577 1.901 -6.824 1.00 89.62 91 ALA A O 1
ATOM 715 N N . LEU A 1 92 ? 10.492 2.101 -7.643 1.00 87.94 92 LEU A N 1
ATOM 716 C CA . LEU A 1 92 ? 10.668 1.277 -8.826 1.00 87.94 92 LEU A CA 1
ATOM 717 C C . LEU A 1 92 ? 10.648 2.152 -10.082 1.00 87.94 92 LEU A C 1
ATOM 719 O O . LEU A 1 92 ? 9.911 3.130 -10.177 1.00 87.94 92 LEU A O 1
ATOM 723 N N . THR A 1 93 ? 11.442 1.774 -11.079 1.00 85.06 93 THR A N 1
ATOM 724 C CA . THR A 1 93 ? 11.432 2.376 -12.413 1.00 85.06 93 THR A CA 1
ATOM 725 C C . THR A 1 93 ? 10.995 1.357 -13.451 1.00 85.06 93 THR A C 1
ATOM 727 O O . THR A 1 93 ? 11.373 0.185 -13.377 1.00 85.06 93 THR A O 1
ATOM 730 N N . ALA A 1 94 ? 10.238 1.819 -14.445 1.00 82.81 94 ALA A N 1
ATOM 731 C CA . ALA A 1 94 ? 9.901 1.014 -15.610 1.00 82.81 94 ALA A CA 1
ATOM 732 C C . ALA A 1 94 ? 11.182 0.604 -16.354 1.00 82.81 94 ALA A C 1
ATOM 734 O O . ALA A 1 94 ? 12.141 1.382 -16.450 1.00 82.81 94 ALA A O 1
ATOM 735 N N . LYS A 1 95 ? 11.195 -0.615 -16.890 1.00 74.69 95 LYS A N 1
ATOM 736 C CA . LYS A 1 95 ? 12.283 -1.171 -17.687 1.00 74.69 95 LYS A CA 1
ATOM 737 C C . LYS A 1 95 ? 11.741 -1.754 -18.986 1.00 74.69 95 LYS A C 1
ATOM 739 O O . LYS A 1 95 ? 11.257 -2.882 -19.018 1.00 74.69 95 LYS A O 1
ATOM 744 N N . GLY A 1 96 ? 11.957 -1.045 -20.088 1.00 72.12 96 GLY A N 1
ATOM 745 C CA . GLY A 1 96 ? 11.488 -1.503 -21.392 1.00 72.12 96 GLY A CA 1
ATOM 746 C C . GLY A 1 96 ? 9.977 -1.316 -21.518 1.00 72.12 96 GLY A C 1
ATOM 747 O O . GLY A 1 96 ? 9.539 -0.181 -21.679 1.00 72.12 96 GLY A O 1
ATOM 748 N N . SER A 1 97 ? 9.205 -2.410 -21.470 1.00 64.56 97 SER A N 1
ATOM 749 C CA . SER A 1 97 ? 7.740 -2.372 -21.588 1.00 64.56 97 SER A CA 1
ATOM 750 C C . SER A 1 97 ? 7.077 -1.659 -20.404 1.00 64.56 97 SER A C 1
ATOM 752 O O . SER A 1 97 ? 7.661 -1.520 -19.328 1.00 64.56 97 SER A O 1
ATOM 754 N N . SER A 1 98 ? 5.832 -1.217 -20.604 1.00 71.00 98 SER A N 1
ATOM 755 C CA . SER A 1 98 ? 5.075 -0.430 -19.624 1.00 71.00 98 SER A CA 1
ATOM 756 C C . SER A 1 98 ? 4.733 -1.180 -18.335 1.00 71.00 98 SER A C 1
ATOM 758 O O . SER A 1 98 ? 4.433 -0.517 -17.351 1.00 71.00 98 SER A O 1
ATOM 760 N N . SER A 1 99 ? 4.801 -2.516 -18.312 1.00 81.50 99 SER A N 1
ATOM 761 C CA . SER A 1 99 ? 4.427 -3.353 -17.161 1.00 81.50 99 SER A CA 1
ATOM 762 C C . SER A 1 99 ? 5.605 -3.913 -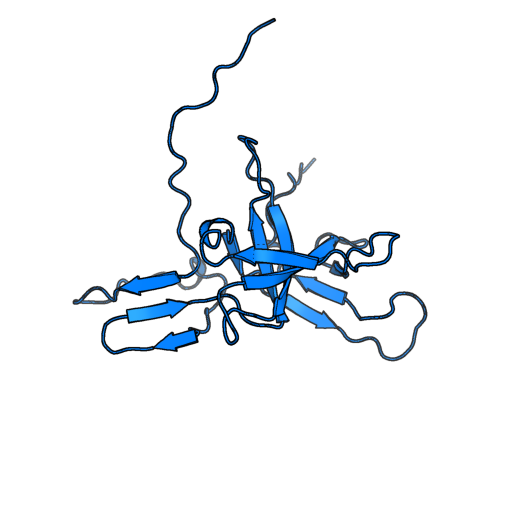16.359 1.00 81.50 99 SER A C 1
ATOM 764 O O . SER A 1 99 ? 5.392 -4.471 -15.285 1.00 81.50 99 SER A O 1
ATOM 766 N N . LEU A 1 100 ? 6.846 -3.790 -16.843 1.00 84.38 100 LEU A N 1
ATOM 767 C CA . LEU A 1 100 ? 8.016 -4.368 -16.178 1.00 84.38 100 LEU A CA 1
ATOM 768 C C . LEU A 1 100 ? 8.778 -3.312 -15.382 1.00 84.38 100 LEU A C 1
ATOM 770 O O . LEU A 1 100 ? 9.240 -2.316 -15.934 1.00 84.38 100 LEU A O 1
ATOM 774 N N . PHE A 1 101 ? 8.966 -3.556 -14.087 1.00 85.44 101 PHE A N 1
ATOM 775 C CA . PHE A 1 101 ? 9.563 -2.613 -13.146 1.00 85.44 101 PHE A CA 1
ATOM 776 C C . PHE A 1 101 ? 10.727 -3.225 -12.371 1.00 85.44 101 PHE A C 1
ATOM 778 O O . PHE A 1 101 ? 10.749 -4.413 -12.056 1.00 85.44 101 PHE A O 1
ATOM 785 N N . MET A 1 102 ? 11.719 -2.401 -12.044 1.00 84.38 102 MET A N 1
ATOM 786 C CA . MET A 1 102 ? 12.882 -2.784 -11.240 1.00 84.38 102 MET A CA 1
ATOM 787 C C . MET A 1 102 ? 13.189 -1.713 -10.201 1.00 84.38 102 MET A C 1
ATOM 789 O O . MET A 1 102 ? 12.835 -0.554 -10.394 1.00 84.38 102 MET A O 1
ATOM 793 N N . ILE A 1 103 ? 13.915 -2.078 -9.143 1.00 80.94 103 ILE A N 1
ATOM 794 C CA . ILE A 1 103 ? 14.380 -1.122 -8.130 1.00 80.94 103 ILE A CA 1
ATOM 795 C C . ILE A 1 103 ? 15.176 0.003 -8.798 1.00 80.94 103 ILE A C 1
ATOM 797 O O . ILE A 1 103 ? 16.126 -0.241 -9.550 1.00 80.94 103 ILE A O 1
ATOM 801 N N . GLN A 1 104 ? 14.803 1.246 -8.495 1.00 73.50 104 GLN A N 1
ATOM 802 C CA . GLN A 1 104 ? 15.553 2.419 -8.905 1.00 73.50 104 GLN A CA 1
ATOM 803 C C . GLN A 1 104 ? 16.855 2.484 -8.097 1.00 73.50 104 GLN A C 1
ATOM 805 O O . GLN A 1 104 ? 16.877 2.882 -6.933 1.00 73.50 104 GLN A O 1
ATOM 810 N N . ARG A 1 105 ? 17.975 2.108 -8.718 1.00 66.00 105 ARG A N 1
ATOM 811 C CA . ARG A 1 105 ? 19.296 2.277 -8.105 1.00 66.00 105 ARG A CA 1
ATOM 812 C C . ARG A 1 105 ? 19.748 3.722 -8.277 1.00 66.00 105 ARG A C 1
ATOM 814 O O . ARG A 1 105 ? 20.116 4.126 -9.378 1.00 66.00 105 ARG A O 1
ATOM 821 N N . LYS A 1 106 ? 19.714 4.510 -7.202 1.00 55.72 106 LYS A N 1
ATOM 822 C CA . LYS A 1 106 ? 20.426 5.794 -7.162 1.00 55.72 106 LYS A CA 1
ATOM 823 C C . LYS A 1 106 ? 21.917 5.522 -6.950 1.00 55.72 106 LYS A C 1
ATOM 825 O O . LYS A 1 106 ? 22.289 4.640 -6.184 1.00 55.72 106 LYS A O 1
ATOM 830 N N . GLN A 1 107 ? 22.771 6.252 -7.658 1.00 44.19 107 GLN A N 1
ATOM 831 C CA . GLN A 1 107 ? 24.222 6.159 -7.507 1.00 44.19 107 GLN A CA 1
ATOM 832 C C . GLN A 1 107 ? 24.616 6.890 -6.207 1.00 44.19 107 GLN A C 1
ATOM 834 O O . GLN A 1 107 ? 24.649 8.115 -6.182 1.00 44.19 107 GLN A O 1
ATOM 839 N N . GLY A 1 108 ? 24.820 6.157 -5.106 1.00 47.03 108 GLY A N 1
ATOM 840 C CA . GLY A 1 108 ? 25.152 6.729 -3.791 1.00 47.03 108 GLY A CA 1
ATOM 841 C C . GLY A 1 108 ? 24.701 5.846 -2.621 1.00 47.03 108 GLY A C 1
ATOM 842 O O . GLY A 1 108 ? 23.780 5.054 -2.767 1.00 47.03 108 GLY A O 1
ATOM 843 N N . SER A 1 109 ? 25.376 5.963 -1.474 1.00 48.06 109 SER A N 1
ATOM 844 C CA . SER A 1 109 ? 25.485 4.970 -0.385 1.00 48.06 109 SER A CA 1
ATOM 845 C C . SER A 1 109 ? 24.234 4.659 0.451 1.00 48.06 109 SER A C 1
ATOM 847 O O . SER A 1 109 ? 24.356 3.991 1.470 1.00 48.06 109 SER A O 1
ATOM 849 N N . ASN A 1 110 ? 23.048 5.084 0.029 1.00 49.78 110 ASN A N 1
ATOM 850 C CA . ASN A 1 110 ? 21.791 4.516 0.500 1.00 49.78 110 ASN A CA 1
ATOM 851 C C . ASN A 1 110 ? 20.969 4.203 -0.747 1.00 49.78 110 ASN A C 1
ATOM 853 O O . ASN A 1 110 ? 20.628 5.109 -1.514 1.00 49.78 110 ASN A O 1
ATOM 857 N N . GLU A 1 111 ? 20.662 2.919 -0.953 1.00 60.84 111 GLU A N 1
ATOM 858 C CA . GLU A 1 111 ? 19.570 2.503 -1.836 1.00 60.84 111 GLU A CA 1
ATOM 859 C C . GLU A 1 111 ? 18.382 3.426 -1.555 1.00 60.84 111 GLU A C 1
ATOM 861 O O . GLU A 1 111 ? 18.168 3.764 -0.397 1.00 60.84 111 GLU A O 1
ATOM 866 N N . GLY A 1 112 ? 17.687 3.921 -2.582 1.00 70.19 112 GLY A N 1
ATOM 867 C CA . GLY A 1 112 ? 16.689 4.994 -2.478 1.00 70.19 112 GLY A CA 1
ATOM 868 C C . GLY A 1 112 ? 15.446 4.631 -1.656 1.00 70.19 112 GLY A C 1
ATOM 869 O O . GLY A 1 112 ? 14.346 4.590 -2.204 1.00 70.19 112 GLY A O 1
ATOM 870 N N . VAL A 1 113 ? 15.642 4.362 -0.367 1.00 86.06 113 VAL A N 1
ATOM 871 C CA . VAL A 1 113 ? 14.651 4.043 0.645 1.00 86.06 113 VAL A CA 1
ATOM 872 C C . VAL A 1 113 ? 13.907 5.322 0.993 1.00 86.06 113 VAL A C 1
ATOM 874 O O . VAL A 1 113 ? 14.497 6.381 1.208 1.00 86.06 113 VAL A O 1
ATOM 877 N N . ILE A 1 114 ? 12.592 5.200 1.003 1.00 89.62 114 ILE A N 1
ATOM 878 C CA . ILE A 1 114 ? 11.631 6.228 1.346 1.00 89.62 114 ILE A CA 1
ATOM 879 C C . ILE A 1 114 ? 11.033 5.804 2.680 1.00 89.62 114 ILE A C 1
ATOM 881 O O . ILE A 1 114 ? 10.368 4.768 2.757 1.00 89.62 114 ILE A O 1
ATOM 885 N N . ASP A 1 115 ? 11.264 6.609 3.709 1.00 93.06 115 ASP A N 1
ATOM 886 C CA . ASP A 1 115 ? 10.584 6.468 4.989 1.00 93.06 115 ASP A CA 1
ATOM 887 C C . ASP A 1 115 ? 9.216 7.146 4.887 1.00 93.06 115 ASP A C 1
ATOM 889 O O . ASP A 1 115 ? 9.110 8.314 4.511 1.00 93.06 115 ASP A O 1
ATOM 893 N N . ILE A 1 116 ? 8.159 6.399 5.193 1.00 92.81 116 ILE A N 1
ATOM 894 C CA . ILE A 1 116 ? 6.771 6.854 5.136 1.00 92.81 116 ILE A CA 1
ATOM 895 C C . ILE A 1 116 ? 6.188 6.729 6.545 1.00 92.81 116 ILE A C 1
ATOM 897 O O . ILE A 1 116 ? 5.739 5.643 6.941 1.00 92.81 116 ILE A O 1
ATOM 901 N N . PRO A 1 117 ? 6.191 7.821 7.331 1.00 93.38 117 PRO A N 1
ATOM 902 C CA . PRO A 1 117 ? 5.534 7.849 8.628 1.00 93.38 117 PRO A CA 1
ATOM 903 C C . PRO A 1 117 ? 4.054 7.493 8.497 1.00 93.38 117 PRO A C 1
ATOM 905 O O . PRO A 1 117 ? 3.409 7.825 7.505 1.00 93.38 117 PRO A O 1
ATOM 908 N N . LYS A 1 118 ? 3.472 6.876 9.524 1.00 90.81 118 LYS A N 1
ATOM 909 C CA . LYS A 1 118 ? 2.045 6.536 9.556 1.00 90.81 118 LYS A CA 1
ATOM 910 C C . LYS A 1 118 ? 1.154 7.773 9.378 1.00 90.81 118 LYS A C 1
ATOM 912 O O . LYS A 1 118 ? 0.111 7.694 8.738 1.00 90.81 118 LYS A O 1
ATOM 917 N N . ALA A 1 119 ? 1.610 8.936 9.852 1.00 89.31 119 ALA A N 1
ATOM 918 C CA . ALA A 1 119 ? 0.959 10.230 9.626 1.00 89.31 119 ALA A CA 1
ATOM 919 C C . ALA A 1 119 ? 0.859 10.630 8.135 1.00 89.31 119 ALA A C 1
ATOM 921 O O . ALA A 1 119 ? 0.001 11.430 7.774 1.00 89.31 119 ALA A O 1
ATOM 922 N N . GLU A 1 120 ? 1.692 10.053 7.264 1.00 89.94 120 GLU A N 1
ATOM 923 C CA . GLU A 1 120 ? 1.701 10.275 5.814 1.00 89.94 120 GLU A CA 1
ATOM 924 C C . GLU A 1 120 ? 1.019 9.147 5.018 1.00 89.94 120 GLU A C 1
ATOM 926 O O . GLU A 1 120 ? 1.131 9.098 3.792 1.00 89.94 120 GLU A O 1
ATOM 931 N N . MET A 1 121 ? 0.275 8.239 5.666 1.00 88.56 121 MET A N 1
ATOM 932 C CA . MET A 1 121 ? -0.366 7.110 4.969 1.00 88.56 121 MET A CA 1
ATOM 933 C C . MET A 1 121 ? -1.358 7.531 3.875 1.00 88.56 121 MET A C 1
ATOM 935 O O . MET A 1 121 ? -1.632 6.765 2.957 1.00 88.56 121 MET A O 1
ATOM 939 N N . SER A 1 122 ? -1.870 8.762 3.932 1.00 87.19 122 SER A N 1
ATOM 940 C CA . SER A 1 122 ? -2.740 9.340 2.899 1.00 87.19 122 SER A CA 1
ATOM 941 C C . SER A 1 122 ? -2.055 9.478 1.534 1.00 87.19 122 SER A C 1
ATOM 943 O O . SER A 1 122 ? -2.714 9.766 0.535 1.00 87.19 122 SER A O 1
ATOM 945 N N . ARG A 1 123 ? -0.735 9.267 1.470 1.00 89.94 123 ARG A N 1
ATOM 946 C CA . ARG A 1 123 ? 0.023 9.191 0.222 1.00 89.94 123 ARG A CA 1
ATOM 947 C C . ARG A 1 123 ? -0.188 7.875 -0.524 1.00 89.94 123 ARG A C 1
ATOM 949 O O . ARG A 1 123 ? 0.053 7.848 -1.726 1.00 89.94 123 ARG A O 1
ATOM 956 N N . PHE A 1 124 ? -0.623 6.798 0.127 1.00 91.38 124 PHE A N 1
ATOM 957 C CA . PHE A 1 124 ? -0.922 5.545 -0.569 1.00 91.38 124 PHE A CA 1
ATOM 958 C C . PHE A 1 124 ? -2.195 5.697 -1.405 1.00 91.38 124 PHE A C 1
ATOM 960 O O . PHE A 1 124 ? -3.271 5.958 -0.874 1.00 91.38 124 PHE A O 1
ATOM 967 N N . SER A 1 125 ? -2.063 5.530 -2.721 1.00 90.44 125 SER A N 1
ATOM 968 C CA . SER A 1 125 ? -3.163 5.667 -3.678 1.00 90.44 125 SER A CA 1
ATOM 969 C C . SER A 1 125 ? -3.888 4.346 -3.893 1.00 90.44 125 SER A C 1
ATOM 971 O O . SER A 1 125 ? -5.101 4.285 -3.749 1.00 90.44 125 SER A O 1
ATOM 973 N N . HIS A 1 126 ? -3.173 3.273 -4.218 1.00 91.19 126 HIS A N 1
ATOM 974 C CA . HIS A 1 126 ? -3.729 1.925 -4.346 1.00 91.19 126 HIS A CA 1
ATOM 975 C C . HIS A 1 126 ? -2.602 0.895 -4.428 1.00 91.19 126 HIS A C 1
ATOM 977 O O . HIS A 1 126 ? -1.470 1.215 -4.804 1.00 91.19 126 HIS A O 1
ATOM 983 N N . GLN A 1 127 ? -2.924 -0.348 -4.077 1.00 93.81 127 GLN A N 1
ATOM 984 C CA . GLN A 1 127 ? -2.056 -1.492 -4.317 1.00 93.81 127 GLN A CA 1
ATOM 985 C C . GLN A 1 127 ? -2.081 -1.841 -5.809 1.00 93.81 127 GLN A C 1
ATOM 987 O O . GLN A 1 127 ? -3.147 -1.888 -6.424 1.00 93.81 127 GLN A O 1
ATOM 992 N N . ILE A 1 128 ? -0.906 -2.103 -6.374 1.00 92.69 128 ILE A N 1
ATOM 993 C CA . ILE A 1 128 ? -0.740 -2.564 -7.751 1.00 92.69 128 ILE A CA 1
ATOM 994 C C . ILE A 1 128 ? -0.473 -4.073 -7.700 1.00 92.69 128 ILE A C 1
ATOM 996 O O . ILE A 1 128 ? 0.545 -4.483 -7.127 1.00 92.69 128 ILE A O 1
ATOM 1000 N N . PRO A 1 129 ? -1.351 -4.924 -8.264 1.00 92.56 129 PRO A N 1
ATOM 1001 C CA . PRO A 1 129 ? -1.082 -6.350 -8.379 1.00 92.56 129 PRO A CA 1
ATOM 1002 C C . PRO A 1 129 ? 0.230 -6.594 -9.127 1.00 92.56 129 PRO A C 1
ATOM 1004 O O . PRO A 1 129 ? 0.483 -6.002 -10.177 1.00 92.56 129 PRO A O 1
ATOM 1007 N N . ALA A 1 130 ? 1.077 -7.451 -8.561 1.00 92.19 130 ALA A N 1
ATOM 1008 C CA . ALA A 1 130 ? 2.432 -7.645 -9.047 1.00 92.19 130 ALA A CA 1
ATOM 1009 C C . ALA A 1 130 ? 2.891 -9.095 -8.909 1.00 92.19 130 ALA A C 1
ATOM 1011 O O . ALA A 1 130 ? 2.666 -9.737 -7.880 1.00 92.19 130 ALA A O 1
ATOM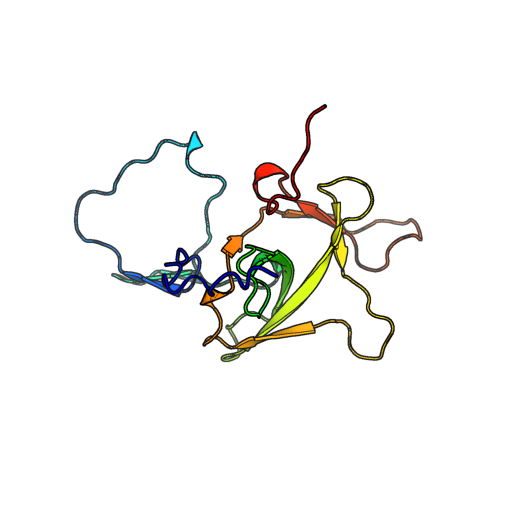 1012 N N . VAL A 1 131 ? 3.618 -9.576 -9.915 1.00 90.69 131 VAL A N 1
ATOM 1013 C CA . VAL A 1 131 ? 4.342 -10.849 -9.879 1.00 90.69 131 VAL A CA 1
ATOM 1014 C C . VAL A 1 131 ? 5.834 -10.553 -9.836 1.00 90.69 131 VAL A C 1
ATOM 1016 O O . VAL A 1 131 ? 6.382 -9.896 -10.722 1.00 90.69 131 VAL A O 1
ATOM 1019 N N . LYS A 1 132 ? 6.509 -11.033 -8.787 1.00 89.12 132 LYS A N 1
ATOM 1020 C CA . LYS A 1 132 ? 7.961 -10.907 -8.664 1.00 89.12 132 LYS A CA 1
ATOM 1021 C C . LYS A 1 132 ? 8.643 -12.052 -9.405 1.00 89.12 132 LYS A C 1
ATOM 1023 O O . LYS A 1 132 ? 8.450 -13.220 -9.075 1.00 89.12 132 LYS A O 1
ATOM 1028 N N . HIS A 1 133 ? 9.504 -11.702 -10.350 1.00 85.12 133 HIS A N 1
ATOM 1029 C CA . HIS A 1 133 ? 10.326 -12.637 -11.105 1.00 85.12 133 HIS A CA 1
ATOM 1030 C C . HIS A 1 133 ? 11.772 -12.572 -10.608 1.00 85.12 133 HIS A C 1
ATOM 1032 O O . HIS A 1 133 ? 12.513 -11.617 -10.865 1.00 85.12 133 HIS A O 1
ATOM 1038 N N . GLU A 1 134 ? 12.190 -13.608 -9.884 1.00 75.75 134 GLU A N 1
ATOM 1039 C CA . GLU A 1 134 ? 13.582 -13.796 -9.470 1.00 75.75 134 GLU A CA 1
ATOM 1040 C C . GLU A 1 134 ? 14.339 -14.509 -10.591 1.00 75.75 134 GLU A C 1
ATOM 1042 O O . GLU A 1 134 ? 13.938 -15.573 -11.064 1.00 75.75 134 GLU A O 1
ATOM 1047 N N . LYS A 1 135 ? 15.432 -13.920 -11.083 1.00 65.88 135 LYS A N 1
ATOM 1048 C CA . LYS A 1 135 ? 16.112 -14.496 -12.243 1.00 65.88 135 LYS A CA 1
ATOM 1049 C C . LYS A 1 135 ? 16.964 -15.702 -11.844 1.00 65.88 135 LYS A C 1
ATOM 1051 O O . LYS A 1 135 ? 17.941 -15.558 -11.114 1.00 65.88 135 LYS A O 1
ATOM 1056 N N . ARG A 1 136 ? 16.693 -16.861 -12.454 1.00 53.62 136 ARG A N 1
ATOM 1057 C CA . ARG A 1 136 ? 17.705 -17.901 -12.695 1.00 53.62 136 ARG A CA 1
ATOM 1058 C C . ARG A 1 136 ? 18.584 -17.436 -13.864 1.00 53.62 136 ARG A C 1
ATOM 1060 O O . ARG A 1 136 ? 18.143 -17.416 -15.004 1.00 53.62 136 ARG A O 1
ATOM 1067 N N . THR A 1 137 ? 19.807 -17.006 -13.565 1.00 48.19 137 THR A N 1
ATOM 1068 C CA . THR A 1 137 ? 20.938 -16.970 -14.512 1.00 48.19 137 THR A CA 1
ATOM 1069 C C . THR A 1 137 ? 20.734 -16.137 -15.792 1.00 48.19 137 THR A C 1
ATOM 1071 O O . THR A 1 137 ? 20.451 -16.674 -16.849 1.00 48.19 137 THR A O 1
ATOM 1074 N N . THR A 1 138 ? 20.932 -14.813 -15.749 1.00 48.09 138 THR A N 1
ATOM 1075 C CA . THR A 1 138 ? 21.525 -14.027 -16.868 1.00 48.09 138 THR A CA 1
ATOM 1076 C C . THR A 1 138 ? 21.725 -12.564 -16.439 1.00 48.09 138 THR A C 1
ATOM 1078 O O . THR A 1 138 ? 20.774 -11.784 -16.419 1.00 48.09 138 THR A O 1
ATOM 1081 N N . ARG A 1 139 ? 22.978 -12.246 -16.086 1.00 51.91 139 ARG A N 1
ATOM 1082 C CA . ARG A 1 139 ? 23.765 -10.987 -15.971 1.00 51.91 139 ARG A CA 1
ATOM 1083 C C . ARG A 1 139 ? 23.170 -9.557 -15.989 1.00 51.91 139 ARG A C 1
ATOM 1085 O O . ARG A 1 139 ? 23.955 -8.635 -15.835 1.00 51.91 139 ARG A O 1
ATOM 1092 N N . LEU A 1 140 ? 21.874 -9.299 -16.160 1.00 50.00 140 LEU A N 1
ATOM 1093 C CA . LEU A 1 140 ? 21.395 -7.932 -16.452 1.00 50.00 140 LEU A CA 1
ATOM 1094 C C . LEU A 1 140 ? 20.656 -7.211 -15.314 1.00 50.00 140 LEU A C 1
ATOM 1096 O O . LEU A 1 140 ? 20.397 -6.020 -15.456 1.00 50.00 140 LEU A O 1
ATOM 1100 N N . VAL A 1 141 ? 20.308 -7.878 -14.206 1.00 52.84 141 VAL A N 1
ATOM 1101 C CA . VAL A 1 141 ? 19.686 -7.227 -13.032 1.00 52.84 141 VAL A CA 1
ATOM 1102 C C . VAL A 1 141 ? 19.976 -8.047 -11.776 1.00 52.84 141 VAL A C 1
ATOM 1104 O O . VAL A 1 141 ? 19.409 -9.122 -11.595 1.00 52.84 141 VAL A O 1
ATOM 1107 N N . GLU A 1 142 ? 20.851 -7.570 -10.900 1.00 54.47 142 GLU A N 1
ATOM 1108 C CA . GLU A 1 142 ? 20.919 -8.107 -9.533 1.00 54.47 142 GLU A CA 1
ATOM 1109 C C . GLU A 1 142 ? 19.627 -7.707 -8.786 1.00 54.47 142 GLU A C 1
ATOM 1111 O O . GLU A 1 142 ? 19.352 -6.520 -8.621 1.00 54.47 142 GLU A O 1
ATOM 1116 N N . GLY A 1 143 ? 18.794 -8.672 -8.387 1.00 64.56 143 GLY A N 1
ATOM 1117 C CA . GLY A 1 143 ? 17.615 -8.414 -7.537 1.00 64.56 143 GLY A CA 1
ATOM 1118 C C . GLY A 1 143 ? 16.233 -8.721 -8.133 1.00 64.56 143 GLY A C 1
ATOM 1119 O O . GLY A 1 143 ? 15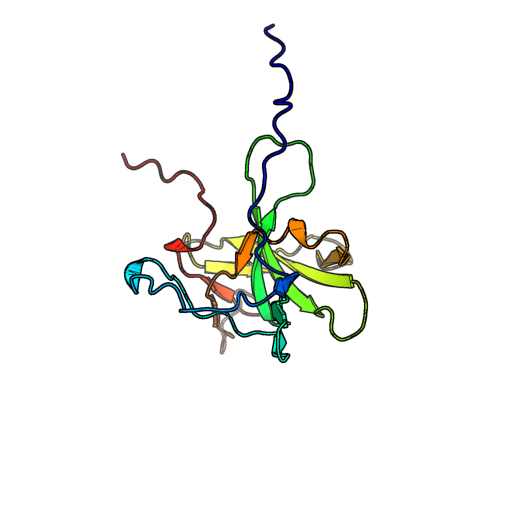.250 -8.637 -7.404 1.00 64.56 143 GLY A O 1
ATOM 1120 N N . GLY A 1 144 ? 16.141 -9.137 -9.403 1.00 79.12 144 GLY A N 1
ATOM 1121 C CA . GLY A 1 144 ? 14.864 -9.495 -10.047 1.00 79.12 144 GLY A CA 1
ATOM 1122 C C . GLY A 1 144 ? 14.082 -8.298 -10.606 1.00 79.12 144 GLY A C 1
ATOM 1123 O O . GLY A 1 144 ? 14.597 -7.181 -10.666 1.00 79.12 144 GLY A O 1
ATOM 1124 N N . TYR A 1 145 ? 12.862 -8.548 -11.082 1.00 86.00 145 TYR A N 1
ATOM 1125 C CA . TYR A 1 145 ? 11.935 -7.523 -11.577 1.00 86.00 145 TYR A CA 1
ATOM 1126 C C . TYR A 1 145 ? 10.492 -7.860 -11.186 1.00 86.00 145 TYR A C 1
ATOM 1128 O O . TYR A 1 145 ? 10.186 -9.008 -10.861 1.00 86.00 145 TYR A O 1
ATOM 1136 N N . TRP A 1 146 ? 9.616 -6.862 -11.227 1.00 90.62 146 TRP A N 1
ATOM 1137 C CA . TRP A 1 146 ? 8.180 -7.011 -11.024 1.00 90.62 146 TRP A CA 1
ATOM 1138 C C . TRP A 1 146 ? 7.463 -6.816 -12.345 1.00 90.62 146 TRP A C 1
ATOM 1140 O O . TRP A 1 146 ? 7.735 -5.863 -13.071 1.00 90.62 146 TRP A O 1
ATOM 1150 N N . GLU A 1 147 ? 6.552 -7.723 -12.643 1.00 91.44 147 GLU A N 1
ATOM 1151 C CA . GLU A 1 147 ? 5.541 -7.539 -13.671 1.00 91.44 147 GLU A CA 1
ATOM 1152 C C . GLU A 1 147 ? 4.268 -7.048 -12.987 1.00 91.44 147 GLU A C 1
ATOM 1154 O O . GLU A 1 147 ? 3.746 -7.724 -12.099 1.00 91.44 147 GLU A O 1
ATOM 1159 N N . LEU A 1 148 ? 3.831 -5.842 -13.339 1.00 91.81 148 LEU A N 1
ATOM 1160 C CA . LEU A 1 148 ? 2.669 -5.176 -12.760 1.00 91.81 148 LEU A CA 1
ATOM 1161 C C . LEU A 1 148 ? 1.462 -5.298 -13.687 1.00 91.81 148 LEU A C 1
ATOM 1163 O O . LEU A 1 148 ? 1.619 -5.304 -14.908 1.00 91.81 148 LEU A O 1
ATOM 1167 N N . ASP A 1 149 ? 0.267 -5.327 -13.103 1.00 89.00 149 ASP A N 1
ATOM 1168 C CA . ASP A 1 149 ? -0.986 -5.203 -13.848 1.00 89.00 149 ASP A CA 1
ATOM 1169 C C . ASP A 1 149 ? -1.056 -3.832 -14.557 1.00 89.00 149 ASP A C 1
ATOM 1171 O O . ASP A 1 149 ? -1.089 -2.805 -13.871 1.00 89.00 149 ASP A O 1
ATOM 1175 N N . PRO A 1 150 ? -1.080 -3.786 -15.906 1.00 87.38 150 PRO A N 1
ATOM 1176 C CA . PRO A 1 150 ? -1.109 -2.539 -16.664 1.00 87.38 150 PRO A CA 1
ATOM 1177 C C . PRO A 1 150 ? -2.286 -1.622 -16.326 1.00 87.38 150 PRO A C 1
ATOM 1179 O O . PRO A 1 150 ? -2.125 -0.404 -16.383 1.00 87.38 150 PRO A O 1
ATOM 1182 N N . GLU A 1 151 ? -3.448 -2.178 -15.969 1.00 85.88 151 GLU A N 1
ATOM 1183 C CA . GLU A 1 151 ? -4.648 -1.388 -15.656 1.00 85.88 151 GLU A CA 1
ATOM 1184 C C . GLU A 1 151 ? -4.551 -0.703 -14.287 1.00 85.88 151 GLU A C 1
ATOM 1186 O O . GLU A 1 151 ? -5.221 0.299 -14.037 1.00 85.88 151 GLU A O 1
ATOM 1191 N N . ALA A 1 152 ? -3.683 -1.214 -13.411 1.00 88.06 152 ALA A N 1
ATOM 1192 C CA . ALA A 1 152 ? -3.421 -0.660 -12.089 1.00 88.06 152 ALA A CA 1
ATOM 1193 C C . ALA A 1 152 ? -2.198 0.274 -12.058 1.00 88.06 152 ALA A C 1
ATOM 1195 O O . ALA A 1 152 ? -1.833 0.767 -10.995 1.00 88.06 152 ALA A O 1
ATOM 1196 N N . ILE A 1 153 ? -1.530 0.523 -13.189 1.00 88.06 153 ILE A N 1
ATOM 1197 C CA . ILE A 1 153 ? -0.410 1.467 -13.249 1.00 88.06 153 ILE A CA 1
ATOM 1198 C C . ILE A 1 153 ? -0.963 2.892 -13.392 1.00 88.06 153 ILE A C 1
ATOM 1200 O O . ILE A 1 153 ? -1.661 3.174 -14.369 1.00 88.06 153 ILE A O 1
ATOM 1204 N N . PRO A 1 154 ? -0.620 3.832 -12.486 1.00 83.88 154 PRO A N 1
ATOM 1205 C CA . PRO A 1 154 ? -1.044 5.221 -12.608 1.00 83.88 154 PRO A CA 1
ATOM 1206 C C . PRO A 1 154 ? -0.651 5.816 -13.963 1.00 83.88 154 PRO A C 1
ATOM 1208 O O . PRO A 1 154 ? 0.514 5.776 -14.369 1.00 83.88 154 PRO A O 1
ATOM 1211 N N . CYS A 1 155 ? -1.653 6.359 -14.652 1.00 68.38 155 CYS A N 1
ATOM 1212 C CA . CYS A 1 155 ? -1.594 6.789 -16.041 1.00 68.38 155 CYS A CA 1
ATOM 1213 C C . CYS A 1 155 ? -0.359 7.666 -16.333 1.00 68.38 155 CYS A C 1
ATOM 1215 O O . CYS A 1 155 ? -0.251 8.800 -15.865 1.00 68.38 155 CYS A O 1
ATOM 1217 N N . ARG A 1 156 ? 0.546 7.176 -17.186 1.00 57.12 156 ARG A N 1
ATOM 1218 C CA . ARG A 1 156 ? 1.195 8.053 -18.165 1.00 57.12 156 ARG A CA 1
ATOM 1219 C C . ARG A 1 156 ? 0.268 8.050 -19.365 1.00 57.12 156 ARG A C 1
ATOM 1221 O O . ARG A 1 156 ? 0.013 6.975 -19.893 1.00 57.12 156 ARG A O 1
ATOM 1228 N N . THR A 1 157 ? -0.247 9.216 -19.747 1.00 38.44 157 THR A N 1
ATOM 1229 C CA . THR A 1 157 ? -1.095 9.423 -20.926 1.00 38.44 157 THR A CA 1
ATOM 1230 C C . THR A 1 157 ? -0.643 8.529 -22.080 1.00 38.44 157 THR A C 1
ATOM 1232 O O . THR A 1 157 ? 0.388 8.797 -22.696 1.00 38.44 157 THR A O 1
ATOM 1235 N N . ILE A 1 158 ? -1.386 7.459 -22.361 1.00 36.75 158 ILE A N 1
ATOM 1236 C CA . ILE A 1 158 ? -1.221 6.734 -23.615 1.00 36.75 158 ILE A CA 1
ATOM 1237 C C . ILE A 1 158 ? -1.966 7.587 -24.636 1.00 36.75 158 ILE A C 1
ATOM 1239 O O . ILE A 1 158 ? -3.194 7.593 -24.675 1.00 36.75 158 ILE A O 1
ATOM 1243 N N . VAL A 1 159 ? -1.222 8.398 -25.387 1.00 29.41 159 VAL A N 1
ATOM 1244 C CA . VAL A 1 159 ? -1.751 8.986 -26.616 1.00 29.41 159 VAL A CA 1
ATOM 1245 C C . VAL A 1 159 ? -1.876 7.815 -27.580 1.00 29.41 159 VAL A C 1
ATOM 1247 O O . VAL A 1 159 ? -0.867 7.224 -27.946 1.00 29.41 159 VAL A O 1
ATOM 1250 N N . LEU A 1 160 ? -3.108 7.425 -27.888 1.00 35.56 160 LEU A N 1
ATOM 1251 C CA . LEU A 1 160 ? -3.378 6.556 -29.024 1.00 35.56 160 LEU A CA 1
ATOM 1252 C C . LEU A 1 160 ? -3.441 7.470 -30.248 1.00 35.56 160 LEU A C 1
ATOM 1254 O O . LEU A 1 160 ? -4.326 8.326 -30.321 1.00 35.56 160 LEU A O 1
ATOM 1258 N N . ASP A 1 161 ? -2.459 7.337 -31.131 1.00 37.72 161 ASP A N 1
ATOM 1259 C CA . ASP A 1 161 ? -2.496 7.815 -32.511 1.00 37.72 161 ASP A CA 1
ATOM 1260 C C . ASP A 1 161 ? -3.205 6.816 -33.442 1.00 37.72 161 ASP A C 1
ATOM 1262 O O . ASP A 1 161 ? -3.106 5.586 -33.217 1.00 37.72 161 ASP A O 1
#

InterPro domains:
  IPR024593 Domain of unknown function DUF3444 [PF11926] (14-135)

Organism: NCBI:txid228776

Foldseek 3Di:
DDDDDQDPDPPPADQAFAKDFADPDDDDDDDPVVDPDDADFPDDDPGITGGWDDAQWWFWFQDPDSDPDRDTFIWGWHATCPPHQKTKIFTWDDDDDPFKIDGDADPDDDRRIDIQGNVNSSRTRYTWDWDWDDDDDDDDDDPTIIGTDNVRPPDPDPPDD

Radius of gyration: 18.07 Å; chains: 1; bounding box: 52×54×48 Å

Secondary structure (DSSP, 8-state):
---PPP--S---PPP-SEEEEPPSSPPPP--GGG-S-----SEE-SSEEEE---TT-EEEEEPSSS-SS--EEEEEEEE-GGGSSEEEEEEEEE-SSTTEEEE---SSSS--EEEEEGGGGGGEEEEEPEEEE--SS-SS-TT-EEEE-GGGS--------